Protein AF-A0A853JT50-F1 (afdb_monomer)

Mean predicted aligned error: 13.79 Å

Foldseek 3Di:
DDWAPLLVVLVVLCVVVPVPDLVSLLPDDPVNCVVSVLPDPLSVVSSVVCSVCSVVVNNVVSGRDYSDDDDDDPPDDPPDDDDDDDDDDDDDDDDDDDDD

Nearest PDB structures (foldseek):
  8j1i-assembly1_H  TM=7.706E-01  e=9.276E-01  Mus musculus
  3h8m-assembly2_B  TM=7.175E-01  e=6.508E-01  Homo sapiens
  7kja-assembly1_A  TM=7.217E-01  e=8.242E-01  Homo sapiens
  5zrz-assembly1_B  TM=7.531E-01  e=1.044E+00  Mus musculus
  6fxf-assembly1_A-2  TM=7.266E-01  e=1.246E+00  Mus musculus

pLDDT: mean 77.94, std 21.32, range [34.81, 96.81]

Sequence (100 aa):
MAKNTRGLRILTRLIDAGYGTEKAIAGMTLDDIIALEIVNKNDMATLNQLIKSVKANRVVTFLASEPDPERKDVSSQDTALEGDENNEATQTNPPNNPVC

Secondary structure (DSSP, 8-state):
----HHHHHHHHHHHHTT--SHHHHHT--HHHHHHTT--SHHHHHHHHHHHHHHHTT-HHHHHHS---S-----------------------PPP-----

Organism: NCBI:txid53442

Structure (mmCIF, N/CA/C/O backbone):
data_AF-A0A853JT50-F1
#
_entry.id   AF-A0A853JT50-F1
#
loop_
_atom_site.group_PDB
_atom_site.id
_atom_site.type_symbol
_atom_site.label_atom_id
_atom_site.label_alt_id
_atom_site.label_comp_id
_atom_site.label_asym_id
_atom_site.label_entity_id
_atom_site.label_seq_id
_atom_site.pdbx_PDB_ins_code
_atom_site.Cartn_x
_atom_site.Cartn_y
_atom_site.Cartn_z
_atom_site.occupancy
_atom_site.B_iso_or_equiv
_atom_site.auth_seq_id
_atom_site.auth_comp_id
_atom_site.auth_asym_id
_atom_site.auth_atom_id
_atom_site.pdbx_PDB_model_num
ATOM 1 N N . MET A 1 1 ? -8.500 12.013 -15.390 1.00 66.56 1 MET A N 1
ATOM 2 C CA . MET A 1 1 ? -7.804 12.190 -14.099 1.00 66.56 1 MET A CA 1
ATOM 3 C C . MET A 1 1 ? -6.594 11.280 -14.094 1.00 66.56 1 MET A C 1
ATOM 5 O O . MET A 1 1 ? -6.755 10.099 -14.396 1.00 66.56 1 MET A O 1
ATOM 9 N N . ALA A 1 2 ? -5.407 11.821 -13.838 1.00 71.75 2 ALA A N 1
ATOM 10 C CA . ALA A 1 2 ? -4.229 10.996 -13.613 1.00 71.75 2 ALA A CA 1
ATOM 11 C C . ALA A 1 2 ? -4.361 10.292 -12.253 1.00 71.75 2 ALA A C 1
ATOM 13 O O . ALA A 1 2 ? -4.999 10.815 -11.344 1.00 71.75 2 ALA A O 1
ATOM 14 N N . LYS A 1 3 ? -3.843 9.070 -12.147 1.00 83.06 3 LYS A N 1
ATOM 15 C CA . LYS A 1 3 ? -3.888 8.253 -10.928 1.00 83.06 3 LYS A CA 1
ATOM 16 C C . LYS A 1 3 ? -2.515 7.649 -10.690 1.00 83.06 3 LYS A C 1
ATOM 18 O O . LYS A 1 3 ? -1.852 7.262 -11.657 1.00 83.06 3 LYS A O 1
ATOM 23 N N . ASN A 1 4 ? -2.113 7.511 -9.432 1.00 90.88 4 ASN A N 1
ATOM 24 C CA . ASN A 1 4 ? -0.850 6.885 -9.060 1.00 90.88 4 ASN A CA 1
ATOM 25 C C . ASN A 1 4 ? -0.908 5.369 -9.314 1.00 90.88 4 ASN A C 1
ATOM 27 O O . ASN A 1 4 ? -1.205 4.572 -8.423 1.00 90.88 4 ASN A O 1
ATOM 31 N N . THR A 1 5 ? -0.654 4.946 -10.553 1.00 92.38 5 THR A N 1
ATOM 32 C CA . THR A 1 5 ? -0.762 3.536 -10.966 1.00 92.38 5 THR A CA 1
ATOM 33 C C . THR A 1 5 ? 0.205 2.623 -10.215 1.00 92.38 5 THR A C 1
ATOM 35 O O . THR A 1 5 ? -0.149 1.482 -9.913 1.00 92.38 5 THR A O 1
ATOM 38 N N . ARG A 1 6 ? 1.402 3.115 -9.870 1.00 91.94 6 ARG A N 1
ATOM 39 C CA . ARG A 1 6 ? 2.387 2.367 -9.077 1.00 91.94 6 ARG A CA 1
ATOM 40 C C . ARG A 1 6 ? 1.935 2.231 -7.624 1.00 91.94 6 ARG A C 1
ATOM 42 O O . ARG A 1 6 ? 1.923 1.119 -7.109 1.00 91.94 6 ARG A O 1
ATOM 49 N N . GLY A 1 7 ? 1.500 3.328 -7.003 1.00 93.88 7 GLY A N 1
ATOM 50 C CA . GLY A 1 7 ? 0.946 3.325 -5.648 1.00 93.88 7 GLY A CA 1
ATOM 51 C C . GLY A 1 7 ? -0.253 2.387 -5.517 1.00 93.88 7 GLY A C 1
ATOM 52 O O . GLY A 1 7 ? -0.310 1.602 -4.576 1.00 93.88 7 GLY A O 1
ATOM 53 N N . LEU A 1 8 ? -1.149 2.384 -6.510 1.00 94.1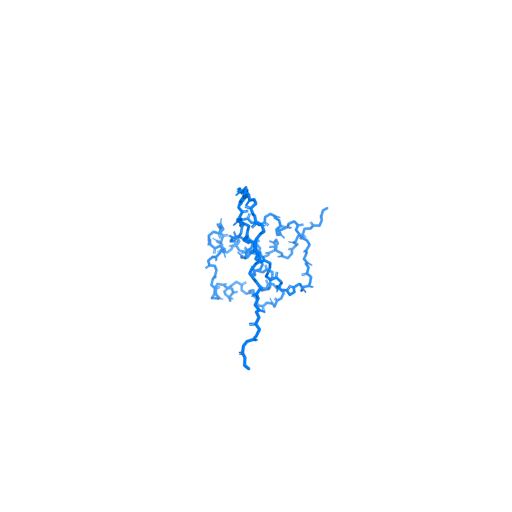9 8 LEU A N 1
ATOM 54 C CA . LEU A 1 8 ? -2.271 1.444 -6.577 1.00 94.19 8 LEU A CA 1
ATOM 55 C C . LEU A 1 8 ? -1.802 -0.011 -6.669 1.00 94.19 8 LEU A C 1
ATOM 57 O O . LEU A 1 8 ? -2.309 -0.850 -5.936 1.00 94.19 8 LEU A O 1
ATOM 61 N N . ARG A 1 9 ? -0.815 -0.319 -7.521 1.00 94.19 9 ARG A N 1
ATOM 62 C CA . ARG A 1 9 ? -0.288 -1.687 -7.655 1.00 94.19 9 ARG A CA 1
ATOM 63 C C . ARG A 1 9 ? 0.338 -2.190 -6.350 1.00 94.19 9 ARG A C 1
ATOM 65 O O . ARG A 1 9 ? 0.134 -3.347 -5.995 1.00 94.19 9 ARG A O 1
ATOM 72 N N . ILE A 1 10 ? 1.085 -1.337 -5.647 1.00 94.88 10 ILE A N 1
ATOM 73 C CA . ILE A 1 10 ? 1.659 -1.674 -4.337 1.00 94.88 10 ILE A CA 1
ATOM 74 C C . ILE A 1 10 ? 0.541 -1.899 -3.319 1.00 94.88 10 ILE A C 1
ATOM 76 O O . ILE A 1 10 ? 0.540 -2.9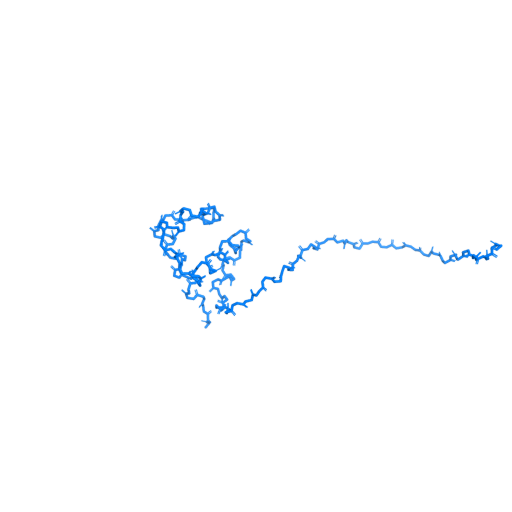23 -2.648 1.00 94.88 10 ILE A O 1
ATOM 80 N N . LEU A 1 11 ? -0.441 -0.995 -3.250 1.00 95.56 11 LEU A N 1
ATOM 81 C CA . LEU A 1 11 ? -1.572 -1.132 -2.336 1.00 95.56 11 LEU A CA 1
ATOM 82 C C . LEU A 1 11 ? -2.360 -2.428 -2.580 1.00 95.56 11 LEU A C 1
ATOM 84 O O . LEU A 1 11 ? -2.677 -3.123 -1.622 1.00 95.56 11 LEU A O 1
ATOM 88 N N . THR A 1 12 ? -2.624 -2.795 -3.838 1.00 95.06 12 THR A N 1
ATOM 89 C CA . THR A 1 12 ? -3.276 -4.072 -4.171 1.00 95.06 12 THR A CA 1
ATOM 90 C C . THR A 1 12 ? -2.475 -5.262 -3.648 1.00 95.06 12 THR A C 1
ATOM 92 O O . THR A 1 12 ? -3.041 -6.114 -2.976 1.00 95.06 12 THR A O 1
ATOM 95 N N . ARG A 1 13 ? -1.152 -5.286 -3.861 1.00 94.62 13 ARG A N 1
ATOM 96 C CA . ARG A 1 13 ? -0.292 -6.363 -3.341 1.00 94.62 13 ARG A CA 1
ATOM 97 C C . ARG A 1 13 ? -0.324 -6.467 -1.818 1.00 94.62 13 ARG A C 1
ATOM 99 O O . ARG A 1 13 ? -0.327 -7.570 -1.289 1.00 94.62 13 ARG A O 1
ATOM 106 N N . LEU A 1 14 ? -0.343 -5.331 -1.121 1.00 95.00 14 LEU A N 1
ATOM 107 C CA . LEU A 1 14 ? -0.461 -5.304 0.337 1.00 95.00 14 LEU A CA 1
ATOM 108 C C . LEU A 1 14 ? -1.789 -5.921 0.792 1.00 95.00 14 LEU A C 1
ATOM 110 O O . LEU A 1 14 ? -1.799 -6.744 1.704 1.00 95.00 14 LEU A O 1
ATOM 114 N N . ILE A 1 15 ? -2.894 -5.580 0.128 1.00 95.25 15 ILE A N 1
ATOM 115 C CA . ILE A 1 15 ? -4.212 -6.155 0.424 1.00 95.25 15 ILE A CA 1
ATOM 116 C C . ILE A 1 15 ? -4.208 -7.671 0.186 1.00 95.25 15 ILE A C 1
ATOM 118 O O . ILE A 1 15 ? -4.642 -8.414 1.065 1.00 95.25 15 ILE A O 1
ATOM 122 N N . ASP A 1 16 ? -3.657 -8.129 -0.941 1.00 94.38 16 ASP A N 1
ATOM 123 C CA . ASP A 1 16 ? -3.553 -9.558 -1.277 1.00 94.38 16 ASP A CA 1
ATOM 124 C C . ASP A 1 16 ? -2.698 -10.337 -0.260 1.00 94.38 16 ASP A C 1
ATOM 126 O O . ASP A 1 16 ? -2.952 -11.510 0.005 1.00 94.38 16 ASP A O 1
ATOM 130 N N . ALA A 1 17 ? -1.712 -9.675 0.351 1.00 94.38 17 ALA A N 1
ATOM 131 C CA . ALA A 1 17 ? -0.870 -10.234 1.404 1.00 94.38 17 ALA A CA 1
ATOM 132 C C . ALA A 1 17 ? -1.475 -10.151 2.821 1.00 94.38 17 ALA A C 1
ATOM 134 O O . ALA A 1 17 ? -0.850 -10.602 3.779 1.00 94.38 17 ALA A O 1
ATOM 135 N N . GLY A 1 18 ? -2.675 -9.583 2.978 1.00 94.81 18 GLY A N 1
ATOM 136 C CA . GLY A 1 18 ? -3.383 -9.512 4.261 1.00 94.81 18 GLY A CA 1
ATOM 137 C C . GLY A 1 18 ? -3.256 -8.184 5.018 1.00 94.81 18 GLY A C 1
ATOM 138 O O . GLY A 1 18 ? -3.781 -8.066 6.129 1.00 94.81 18 GLY A O 1
ATOM 139 N N . TYR A 1 19 ? -2.642 -7.149 4.437 1.00 96.44 19 TYR A N 1
ATOM 140 C CA . TYR A 1 19 ? -2.594 -5.799 5.017 1.00 96.44 19 TYR A CA 1
ATOM 141 C C . TYR A 1 19 ? -3.908 -5.043 4.765 1.00 96.44 19 TYR A C 1
ATOM 143 O O . TYR A 1 19 ? -3.967 -4.073 4.011 1.00 96.44 19 TYR A O 1
ATOM 151 N N . GLY A 1 20 ? -4.987 -5.491 5.407 1.00 94.88 20 GLY A N 1
ATOM 152 C CA . GLY A 1 20 ? -6.337 -4.944 5.211 1.00 94.88 20 GLY A CA 1
ATOM 153 C C . GLY A 1 20 ? -6.668 -3.672 6.002 1.00 94.88 20 GLY A C 1
ATOM 154 O O . GLY A 1 20 ? -7.809 -3.226 5.965 1.00 94.88 20 GLY A O 1
ATOM 155 N N . THR A 1 21 ? -5.721 -3.103 6.756 1.00 96.31 21 THR A N 1
ATOM 156 C CA . THR A 1 21 ? -5.963 -1.919 7.606 1.00 96.31 21 THR A CA 1
ATOM 157 C C . THR A 1 21 ? -4.826 -0.911 7.500 1.00 96.31 21 THR A C 1
ATOM 159 O O . THR A 1 21 ? -3.665 -1.299 7.334 1.00 96.31 21 THR A O 1
ATOM 162 N N . GLU A 1 22 ? -5.125 0.379 7.688 1.00 95.06 22 GLU A N 1
ATOM 163 C CA . GLU A 1 22 ? -4.096 1.426 7.737 1.00 95.06 22 GLU A CA 1
ATOM 164 C C . GLU A 1 22 ? -3.038 1.132 8.803 1.00 95.06 22 GLU A C 1
ATOM 166 O O . GLU A 1 22 ? -1.849 1.350 8.584 1.00 95.06 22 GLU A O 1
ATOM 171 N N . LYS A 1 23 ? -3.457 0.579 9.947 1.00 95.75 23 LYS A N 1
ATOM 172 C CA . LYS A 1 23 ? -2.552 0.212 11.040 1.00 95.75 23 LYS A CA 1
ATOM 173 C C . LYS A 1 23 ? -1.527 -0.840 10.612 1.00 95.75 23 LYS A C 1
ATOM 175 O O . LYS A 1 23 ? -0.355 -0.701 10.952 1.00 95.75 23 LYS A O 1
ATOM 180 N N . ALA A 1 24 ? -1.953 -1.864 9.872 1.00 96.06 24 ALA A N 1
ATOM 181 C CA . ALA A 1 24 ? -1.049 -2.897 9.371 1.00 96.06 24 ALA A CA 1
ATOM 182 C C . ALA A 1 24 ? -0.034 -2.305 8.382 1.00 96.06 24 ALA A C 1
ATOM 184 O O . ALA A 1 24 ? 1.160 -2.565 8.497 1.00 96.06 24 ALA A O 1
ATOM 185 N N . ILE A 1 25 ? -0.488 -1.449 7.459 1.00 96.12 25 ILE A N 1
ATOM 186 C CA . ILE A 1 25 ? 0.391 -0.808 6.468 1.00 96.12 25 ILE A CA 1
ATOM 187 C C . ILE A 1 25 ? 1.381 0.153 7.150 1.00 96.12 25 ILE A C 1
ATOM 189 O O . ILE A 1 25 ? 2.568 0.162 6.834 1.00 96.12 25 ILE A O 1
ATOM 193 N N . ALA A 1 26 ? 0.925 0.941 8.127 1.00 96.44 26 ALA A N 1
ATOM 194 C CA . ALA A 1 26 ? 1.771 1.869 8.877 1.00 96.44 26 ALA A CA 1
ATOM 195 C C . ALA A 1 26 ? 2.852 1.170 9.724 1.00 96.44 26 ALA A C 1
ATOM 197 O O . ALA A 1 26 ? 3.878 1.791 10.029 1.00 96.44 26 ALA A O 1
ATOM 198 N N . GLY A 1 27 ? 2.595 -0.081 10.116 1.00 95.75 27 GLY A N 1
ATOM 199 C CA . GLY A 1 27 ? 3.462 -0.929 10.929 1.00 95.75 27 GLY A CA 1
ATOM 200 C C . GLY A 1 27 ? 4.337 -1.907 10.141 1.00 95.75 27 GLY A C 1
ATOM 201 O O . GLY A 1 27 ? 4.903 -2.795 10.769 1.00 95.75 27 GLY A O 1
ATOM 202 N N . MET A 1 28 ? 4.451 -1.770 8.813 1.00 94.75 28 MET A N 1
ATOM 203 C CA . MET A 1 28 ? 5.325 -2.632 8.008 1.00 94.75 28 MET A CA 1
ATOM 204 C C . MET A 1 28 ? 6.779 -2.587 8.484 1.00 94.75 28 MET A C 1
ATOM 206 O O . MET A 1 28 ? 7.351 -1.515 8.716 1.00 94.75 28 MET A O 1
ATOM 210 N N . THR A 1 29 ? 7.381 -3.766 8.559 1.00 93.75 29 THR A N 1
ATOM 211 C CA . THR A 1 29 ? 8.793 -3.974 8.880 1.00 93.75 29 THR A CA 1
ATOM 212 C C . THR A 1 29 ? 9.624 -4.176 7.612 1.00 93.75 29 THR A C 1
ATOM 214 O O . THR A 1 29 ? 9.094 -4.355 6.517 1.00 93.75 29 THR A O 1
ATOM 217 N N . LEU A 1 30 ? 10.954 -4.148 7.735 1.00 93.94 30 LEU A N 1
ATOM 218 C CA . LEU A 1 30 ? 11.830 -4.478 6.609 1.00 93.94 30 LEU A CA 1
ATOM 219 C C . LEU A 1 30 ? 11.685 -5.950 6.188 1.00 93.94 30 LEU A C 1
ATOM 221 O O . LEU A 1 30 ? 11.727 -6.236 4.994 1.00 93.94 30 LEU A O 1
ATOM 225 N N . ASP A 1 31 ? 11.472 -6.859 7.141 1.00 93.81 31 ASP A N 1
ATOM 226 C CA . ASP A 1 31 ? 11.256 -8.281 6.855 1.00 93.81 31 ASP A CA 1
ATOM 227 C C . ASP A 1 31 ? 9.999 -8.491 6.001 1.00 93.81 31 ASP A C 1
ATOM 229 O O . ASP A 1 31 ? 10.033 -9.241 5.028 1.00 93.81 31 ASP A O 1
ATOM 233 N N . ASP A 1 32 ? 8.928 -7.743 6.283 1.00 93.06 32 ASP A N 1
ATOM 234 C CA . ASP A 1 32 ? 7.706 -7.749 5.471 1.00 93.06 32 ASP A CA 1
ATOM 235 C C . ASP A 1 32 ? 7.971 -7.296 4.030 1.00 93.06 32 ASP A C 1
ATOM 237 O O . ASP A 1 32 ? 7.500 -7.898 3.068 1.00 93.06 32 ASP A O 1
ATOM 241 N N . ILE A 1 33 ? 8.756 -6.230 3.858 1.00 92.56 33 ILE A N 1
ATOM 242 C CA . ILE A 1 33 ? 9.127 -5.702 2.538 1.00 92.56 33 ILE A CA 1
ATOM 243 C C . ILE A 1 33 ? 9.909 -6.744 1.732 1.00 92.56 33 ILE A C 1
ATOM 245 O O . ILE A 1 33 ? 9.662 -6.910 0.533 1.00 92.56 33 ILE A O 1
ATOM 249 N N . ILE A 1 34 ? 10.847 -7.430 2.391 1.00 92.50 34 ILE A N 1
ATOM 250 C CA . ILE A 1 34 ? 11.644 -8.503 1.793 1.00 92.50 34 ILE A CA 1
ATOM 251 C C . ILE A 1 34 ? 10.730 -9.671 1.403 1.00 92.50 34 ILE A C 1
ATOM 253 O O . ILE A 1 34 ? 10.818 -10.148 0.272 1.00 92.50 34 ILE A O 1
ATOM 257 N N . ALA A 1 35 ? 9.820 -10.086 2.289 1.00 91.50 35 ALA A N 1
ATOM 258 C CA . ALA A 1 35 ? 8.878 -11.180 2.045 1.00 91.50 35 ALA A CA 1
ATOM 259 C C . ALA A 1 35 ? 7.905 -10.892 0.886 1.00 91.50 35 ALA A C 1
ATOM 261 O O . ALA A 1 35 ? 7.511 -11.808 0.168 1.00 91.50 35 ALA A O 1
ATOM 262 N N . LEU A 1 36 ? 7.547 -9.623 0.673 1.00 91.12 36 LEU A N 1
ATOM 263 C CA . LEU A 1 36 ? 6.683 -9.170 -0.424 1.00 91.12 36 LEU A CA 1
ATOM 264 C C . LEU A 1 36 ? 7.434 -8.887 -1.735 1.00 91.12 36 LEU A C 1
ATOM 266 O O . LEU A 1 36 ? 6.835 -8.388 -2.695 1.00 91.12 36 LEU A O 1
ATOM 270 N N . GLU A 1 37 ? 8.740 -9.162 -1.772 1.00 91.31 37 GLU A N 1
ATOM 271 C CA . GLU A 1 37 ? 9.616 -8.964 -2.931 1.00 91.31 37 GLU A CA 1
ATOM 272 C C . GLU A 1 37 ? 9.579 -7.528 -3.495 1.00 91.31 37 GLU A C 1
ATOM 274 O O . GLU A 1 37 ? 9.766 -7.291 -4.695 1.00 91.31 37 GLU A O 1
ATOM 279 N N . ILE A 1 38 ? 9.361 -6.523 -2.638 1.00 88.94 38 ILE A N 1
ATOM 280 C CA . ILE A 1 38 ? 9.370 -5.104 -3.032 1.00 88.94 38 ILE A CA 1
ATOM 281 C C . ILE A 1 38 ?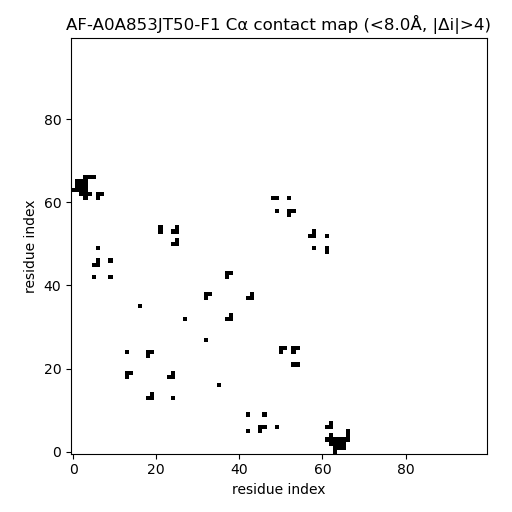 10.823 -4.606 -3.038 1.00 88.94 38 ILE A C 1
ATOM 283 O O . ILE A 1 38 ? 11.221 -3.755 -2.255 1.00 88.94 38 ILE A O 1
ATOM 287 N N . VAL A 1 39 ? 11.659 -5.167 -3.913 1.00 85.31 39 VAL A N 1
ATOM 288 C CA . VAL A 1 39 ? 13.120 -4.930 -3.904 1.00 85.31 39 VAL A CA 1
ATOM 289 C C . VAL A 1 39 ? 13.575 -3.790 -4.824 1.00 85.31 39 VAL A C 1
ATOM 291 O O . VAL A 1 39 ? 14.707 -3.316 -4.733 1.00 85.31 39 VAL A O 1
ATOM 294 N N . ASN A 1 40 ? 12.710 -3.316 -5.725 1.00 91.31 40 ASN A N 1
ATOM 295 C CA . ASN A 1 40 ? 13.050 -2.236 -6.652 1.00 91.31 40 ASN A CA 1
ATOM 296 C C . ASN A 1 40 ? 13.083 -0.878 -5.929 1.00 91.31 40 ASN A C 1
ATOM 298 O O . ASN A 1 40 ? 12.115 -0.508 -5.268 1.00 91.31 40 ASN A O 1
ATOM 302 N N . LYS A 1 41 ? 14.144 -0.081 -6.132 1.00 90.31 41 LYS A N 1
ATOM 303 C CA . LYS A 1 41 ? 14.304 1.263 -5.539 1.00 90.31 41 LYS A CA 1
ATOM 304 C C . LYS A 1 41 ? 13.077 2.167 -5.740 1.00 90.31 41 LYS A C 1
ATOM 306 O O . LYS A 1 41 ? 12.675 2.8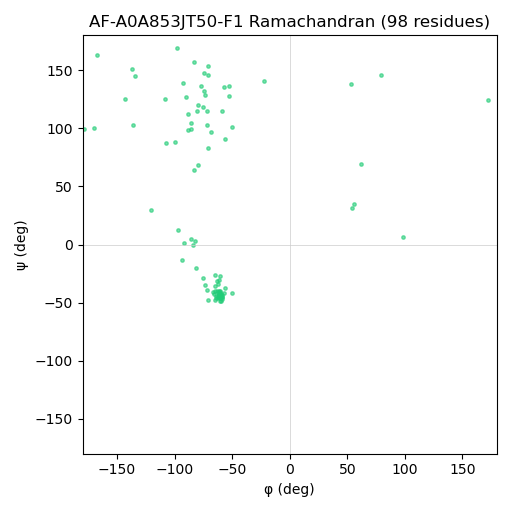67 -4.813 1.00 90.31 41 LYS A O 1
ATOM 311 N N . ASN A 1 42 ? 12.467 2.149 -6.924 1.00 90.56 42 ASN A N 1
ATOM 312 C CA . ASN A 1 42 ? 11.319 3.006 -7.235 1.00 90.56 42 ASN A CA 1
ATOM 313 C C . ASN A 1 42 ? 10.039 2.534 -6.528 1.00 90.56 42 ASN A C 1
ATOM 315 O O . ASN A 1 42 ? 9.224 3.357 -6.103 1.00 90.56 42 ASN A O 1
ATOM 319 N N . ASP A 1 43 ? 9.865 1.219 -6.374 1.00 91.81 43 ASP A N 1
ATOM 320 C CA . ASP A 1 43 ? 8.743 0.659 -5.615 1.00 91.81 43 ASP A CA 1
ATOM 321 C C . ASP A 1 43 ? 8.932 0.891 -4.118 1.00 91.81 43 ASP A C 1
ATOM 323 O O . ASP A 1 43 ? 7.991 1.304 -3.452 1.00 91.81 43 ASP A O 1
ATOM 327 N N . MET A 1 44 ? 10.161 0.764 -3.617 1.00 93.12 44 MET A N 1
ATOM 328 C CA . MET A 1 44 ? 10.523 1.103 -2.240 1.00 93.12 44 MET A CA 1
ATOM 329 C C . MET A 1 44 ? 10.237 2.565 -1.899 1.00 93.12 44 MET A C 1
ATOM 331 O O . MET A 1 44 ? 9.648 2.860 -0.858 1.00 93.12 44 MET A O 1
ATOM 335 N N . ALA A 1 45 ? 10.600 3.495 -2.786 1.00 93.00 45 ALA A N 1
ATOM 336 C CA . ALA A 1 45 ? 10.288 4.910 -2.606 1.00 93.00 45 ALA A CA 1
ATOM 337 C C . ALA A 1 45 ? 8.768 5.155 -2.560 1.00 93.00 45 ALA A C 1
ATOM 339 O O . ALA A 1 45 ? 8.278 5.870 -1.686 1.00 93.00 45 ALA A O 1
ATOM 340 N N . 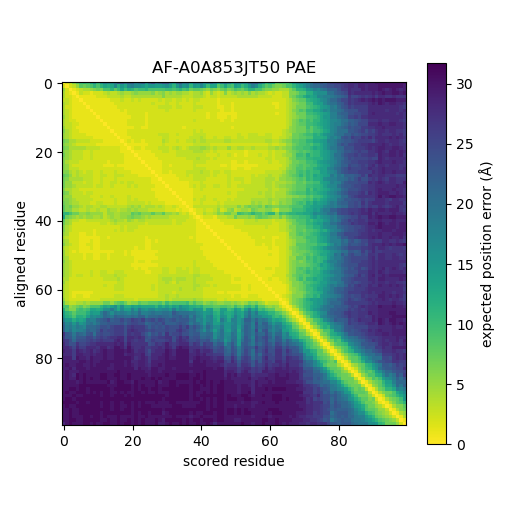THR A 1 46 ? 8.022 4.512 -3.462 1.00 94.12 46 THR A N 1
ATOM 341 C CA . THR A 1 46 ? 6.557 4.628 -3.533 1.00 94.12 46 THR A CA 1
ATOM 342 C C . THR A 1 46 ? 5.879 4.010 -2.309 1.00 94.12 46 THR A C 1
ATOM 344 O O . THR A 1 46 ? 4.953 4.602 -1.760 1.00 94.12 46 THR A O 1
ATOM 347 N N . LEU A 1 47 ? 6.358 2.855 -1.839 1.00 95.00 47 LEU A N 1
ATOM 348 C CA . LEU A 1 47 ? 5.884 2.201 -0.623 1.00 95.00 47 LEU A CA 1
ATOM 349 C C . LEU A 1 47 ? 6.123 3.088 0.600 1.00 95.00 47 LEU A C 1
ATOM 351 O O . LEU A 1 47 ? 5.218 3.282 1.404 1.00 95.00 47 LEU A O 1
ATOM 355 N N . ASN A 1 48 ? 7.310 3.683 0.722 1.00 94.50 48 ASN A N 1
ATOM 356 C CA . ASN A 1 48 ? 7.607 4.595 1.823 1.00 94.50 48 ASN A CA 1
ATOM 357 C C . ASN A 1 48 ? 6.678 5.822 1.812 1.00 94.50 48 ASN A C 1
ATOM 359 O O . ASN A 1 48 ? 6.158 6.223 2.853 1.00 94.50 48 ASN A O 1
ATOM 363 N N . GLN A 1 49 ? 6.418 6.404 0.637 1.00 94.94 49 GLN A N 1
ATOM 364 C CA . GLN A 1 49 ? 5.442 7.490 0.504 1.00 94.94 49 GLN A CA 1
ATOM 365 C C . GLN A 1 49 ? 4.019 7.043 0.863 1.00 94.94 49 GLN A C 1
ATOM 367 O O . GLN A 1 49 ? 3.317 7.785 1.551 1.00 94.94 49 GLN A O 1
ATOM 372 N N . LEU A 1 50 ? 3.610 5.835 0.463 1.00 95.50 50 LEU A N 1
ATOM 373 C CA . LEU A 1 50 ? 2.326 5.255 0.856 1.00 95.50 50 LEU A CA 1
ATOM 374 C C . LEU A 1 50 ? 2.239 5.115 2.383 1.00 95.50 50 LEU A C 1
ATOM 376 O O . LEU A 1 50 ? 1.281 5.599 2.974 1.00 95.50 50 LEU A O 1
ATOM 380 N N . ILE A 1 51 ? 3.258 4.552 3.037 1.00 95.81 51 ILE A N 1
ATOM 381 C CA . ILE A 1 51 ? 3.313 4.403 4.502 1.00 95.81 51 ILE A CA 1
ATOM 382 C C . ILE A 1 51 ? 3.223 5.770 5.198 1.00 95.81 51 ILE A C 1
ATOM 384 O O . ILE A 1 51 ? 2.456 5.929 6.151 1.00 95.81 51 ILE A O 1
ATOM 388 N N . LYS A 1 52 ? 3.963 6.781 4.718 1.00 95.88 52 LYS A N 1
ATOM 389 C CA . LYS A 1 52 ? 3.876 8.161 5.234 1.00 95.88 52 LYS A CA 1
ATOM 390 C C . LYS A 1 52 ? 2.466 8.741 5.060 1.00 95.88 52 LYS A C 1
ATOM 392 O O . LYS A 1 52 ? 1.932 9.347 5.984 1.00 95.88 52 LYS A O 1
ATOM 397 N N . SER A 1 53 ? 1.851 8.532 3.899 1.00 95.75 53 SER A N 1
ATOM 398 C CA . SER A 1 53 ? 0.499 9.002 3.588 1.00 95.75 53 SER A CA 1
ATOM 399 C C . SER A 1 53 ? -0.574 8.338 4.458 1.00 95.75 53 SER A C 1
ATOM 401 O O . SER A 1 53 ? -1.477 9.021 4.944 1.00 95.75 53 SER A O 1
ATOM 403 N N . VAL A 1 54 ? -0.439 7.034 4.719 1.00 96.81 54 VAL A N 1
ATOM 404 C CA . VAL A 1 54 ? -1.291 6.278 5.646 1.00 96.81 54 VAL A CA 1
ATOM 405 C C . VAL A 1 54 ? -1.190 6.861 7.055 1.00 96.81 54 VAL A C 1
ATOM 407 O O . VAL A 1 54 ? -2.212 7.185 7.650 1.00 96.81 54 VAL A O 1
ATOM 410 N N . LYS A 1 55 ? 0.031 7.099 7.556 1.00 95.75 55 LYS A N 1
ATOM 411 C CA . LYS A 1 55 ? 0.255 7.732 8.871 1.00 95.75 55 LYS A CA 1
ATOM 412 C C . LYS A 1 55 ? -0.330 9.146 8.968 1.00 95.75 55 LYS A C 1
ATOM 414 O O . LYS A 1 55 ? -0.687 9.579 10.057 1.00 95.75 55 LYS A O 1
ATOM 419 N N . ALA A 1 56 ? -0.441 9.850 7.843 1.00 96.38 56 ALA A N 1
ATOM 420 C CA . ALA A 1 56 ? -1.017 11.188 7.757 1.00 96.38 56 ALA A CA 1
ATOM 421 C C . ALA A 1 56 ? -2.531 11.206 7.455 1.00 96.38 56 ALA A C 1
ATOM 423 O O . ALA A 1 56 ? -3.091 12.291 7.312 1.00 96.38 56 ALA A O 1
ATOM 424 N N . ASN A 1 57 ? -3.194 10.049 7.318 1.00 96.00 57 ASN A N 1
ATOM 425 C CA . ASN A 1 57 ? -4.595 9.934 6.880 1.00 96.00 57 ASN A CA 1
ATOM 426 C C . ASN A 1 57 ? -4.875 10.602 5.513 1.00 96.00 57 ASN A C 1
ATOM 428 O O . ASN A 1 57 ? -5.948 11.160 5.285 1.00 96.00 57 ASN A O 1
ATOM 432 N N . ARG A 1 58 ? -3.908 10.565 4.582 1.00 95.88 58 ARG A N 1
ATOM 433 C CA . ARG A 1 58 ? -3.989 11.217 3.254 1.00 95.88 58 ARG A CA 1
ATOM 434 C C . ARG A 1 58 ? -3.852 10.243 2.078 1.00 95.88 58 ARG A C 1
ATOM 436 O O . ARG A 1 58 ? -3.380 10.628 1.006 1.00 95.88 58 ARG A O 1
ATOM 443 N N . VAL A 1 59 ? -4.272 8.988 2.251 1.00 93.75 59 VAL A N 1
ATOM 444 C CA . VAL A 1 59 ? -4.098 7.920 1.244 1.00 93.75 59 VAL A CA 1
ATOM 445 C C . VAL A 1 59 ? -4.781 8.266 -0.078 1.00 93.75 59 VAL A C 1
ATOM 447 O O . VAL A 1 59 ? -4.183 8.116 -1.139 1.00 93.75 59 VAL A O 1
ATOM 450 N N . VAL A 1 60 ? -6.001 8.810 -0.029 1.00 93.06 60 VAL A N 1
ATOM 451 C CA . VAL A 1 60 ? -6.735 9.225 -1.237 1.00 93.06 60 VAL A CA 1
ATOM 452 C C . VAL A 1 60 ? -5.966 10.300 -2.004 1.00 93.06 60 VAL A C 1
ATOM 454 O O . VAL A 1 60 ? -5.821 10.192 -3.219 1.00 93.06 60 VAL A O 1
ATOM 457 N N . THR A 1 61 ? -5.406 11.293 -1.305 1.00 93.69 61 THR A N 1
ATOM 458 C CA . THR A 1 61 ? -4.558 12.324 -1.917 1.00 93.69 61 THR A CA 1
ATOM 459 C C . THR A 1 61 ? -3.332 11.700 -2.578 1.00 93.69 61 THR A C 1
ATOM 461 O O . THR A 1 61 ? -3.045 12.006 -3.727 1.00 93.69 61 THR A O 1
ATOM 464 N N . PHE A 1 62 ? -2.643 10.775 -1.904 1.00 93.19 62 PHE A N 1
ATOM 465 C CA . PHE A 1 62 ? -1.487 10.074 -2.473 1.00 93.19 62 PHE A CA 1
ATOM 466 C C . PHE A 1 62 ? -1.829 9.271 -3.740 1.00 93.19 62 PHE A C 1
ATOM 468 O O . PHE A 1 62 ? -1.057 9.277 -4.700 1.00 93.19 62 PHE A O 1
ATOM 475 N N . LEU A 1 63 ? -2.981 8.593 -3.759 1.00 93.62 63 LEU A N 1
ATOM 476 C CA . LEU A 1 63 ? -3.420 7.788 -4.903 1.00 93.62 63 LEU A CA 1
ATOM 477 C C . LEU A 1 63 ? -3.929 8.640 -6.075 1.00 93.62 63 LEU A C 1
ATOM 479 O O . LEU A 1 63 ? -3.828 8.214 -7.229 1.00 93.62 63 LEU A O 1
ATOM 483 N N . ALA A 1 64 ? -4.473 9.823 -5.787 1.00 91.31 64 ALA A N 1
ATOM 484 C CA . ALA A 1 64 ? -4.927 10.787 -6.787 1.00 91.31 64 ALA A CA 1
ATOM 485 C C . ALA A 1 64 ? -3.783 11.637 -7.372 1.00 91.31 64 ALA A C 1
ATOM 487 O O . ALA A 1 64 ? -3.940 12.192 -8.457 1.00 91.31 64 ALA A O 1
ATOM 488 N N . SER A 1 65 ? -2.645 11.735 -6.680 1.00 85.38 65 SER A N 1
ATOM 489 C CA . SER A 1 65 ? -1.459 12.448 -7.161 1.00 85.38 65 SER A CA 1
ATOM 490 C C . SER A 1 65 ? -0.755 11.715 -8.305 1.00 85.38 65 SER A C 1
ATOM 492 O O . SER A 1 65 ? -0.804 10.489 -8.422 1.00 85.38 65 SER A O 1
ATOM 494 N N . GLU A 1 66 ? -0.045 12.466 -9.144 1.00 75.38 66 GLU A N 1
ATOM 495 C CA . GLU A 1 6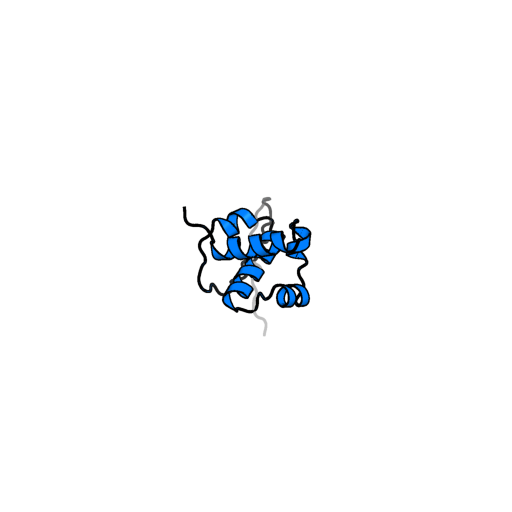6 ? 0.850 11.880 -10.140 1.00 75.38 66 GLU A CA 1
ATOM 496 C C . GLU A 1 66 ? 2.131 11.333 -9.487 1.00 75.38 66 GLU A C 1
ATOM 498 O O . GLU A 1 66 ? 2.593 11.875 -8.477 1.00 75.38 66 GLU A O 1
ATOM 503 N N . PRO A 1 67 ? 2.716 10.252 -10.036 1.00 63.78 67 PRO A N 1
ATOM 504 C CA . PRO A 1 67 ? 4.005 9.748 -9.585 1.00 63.78 67 PRO A CA 1
ATOM 505 C C . PRO A 1 67 ? 5.104 10.750 -9.964 1.00 63.78 67 PRO A C 1
ATOM 507 O O . PRO A 1 67 ? 5.586 10.756 -11.093 1.00 63.78 67 PRO A O 1
ATOM 510 N N . ASP A 1 68 ? 5.479 11.613 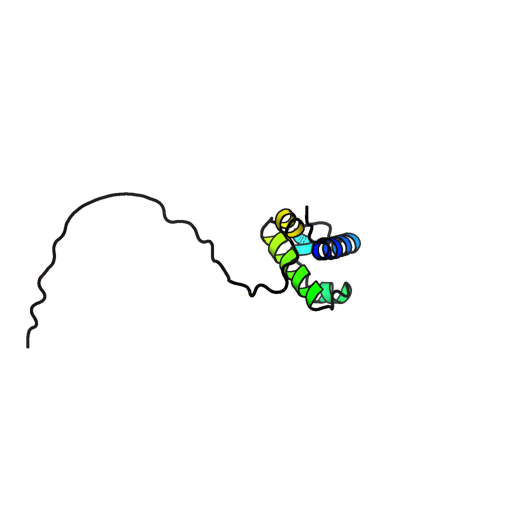-9.023 1.00 62.88 68 ASP A N 1
ATOM 511 C CA . ASP A 1 68 ? 6.562 12.583 -9.192 1.00 62.88 68 ASP A CA 1
ATOM 512 C C . ASP A 1 68 ? 7.925 11.858 -9.099 1.00 62.88 68 ASP A C 1
ATOM 514 O O . ASP A 1 68 ? 8.217 11.228 -8.071 1.00 62.88 68 ASP A O 1
ATOM 518 N N . PRO A 1 69 ? 8.754 11.868 -10.160 1.00 54.34 69 PRO A N 1
ATOM 519 C CA . PRO A 1 69 ? 10.097 11.313 -10.104 1.00 54.34 69 PRO A CA 1
ATOM 520 C C . PRO A 1 69 ? 10.995 12.225 -9.252 1.00 54.34 69 PRO A C 1
ATOM 522 O O . PRO A 1 69 ? 11.480 13.250 -9.711 1.00 54.34 69 PRO A O 1
ATOM 525 N N . GLU A 1 70 ? 11.249 11.804 -8.011 1.00 53.62 70 GLU A N 1
ATOM 526 C CA . GLU A 1 70 ? 12.278 12.357 -7.115 1.00 53.62 70 GLU A CA 1
ATOM 527 C C . GLU A 1 70 ? 12.118 13.838 -6.715 1.00 53.62 70 GLU A C 1
ATOM 529 O O . GLU A 1 70 ? 12.992 14.669 -6.967 1.00 53.62 70 GLU A O 1
ATOM 534 N N . ARG A 1 71 ? 11.107 14.163 -5.897 1.00 54.47 71 ARG A N 1
ATOM 535 C CA . ARG A 1 71 ? 11.277 15.287 -4.957 1.00 54.47 71 ARG A CA 1
ATOM 536 C C . ARG A 1 71 ? 12.060 14.836 -3.734 1.00 54.47 71 ARG A C 1
ATOM 538 O O . ARG A 1 71 ? 11.592 14.018 -2.942 1.00 54.47 71 ARG A O 1
ATOM 545 N N . LYS A 1 72 ? 13.258 15.405 -3.581 1.00 50.84 72 LYS A N 1
ATOM 546 C CA . LYS A 1 72 ? 13.982 15.453 -2.308 1.00 50.84 72 LYS A CA 1
ATOM 547 C C . LYS A 1 72 ? 13.045 16.042 -1.255 1.00 50.84 72 LYS A C 1
ATOM 549 O O . LYS A 1 72 ? 12.439 17.083 -1.484 1.00 50.84 72 LYS A O 1
ATOM 554 N N . ASP A 1 73 ? 12.918 15.329 -0.145 1.00 47.38 73 ASP A N 1
ATOM 555 C CA . ASP A 1 73 ? 12.171 15.710 1.051 1.00 47.38 73 ASP A CA 1
ATOM 556 C C . ASP A 1 73 ? 12.588 17.135 1.466 1.00 47.38 73 ASP A C 1
ATOM 558 O O . ASP A 1 73 ? 13.672 17.345 2.006 1.00 47.38 73 ASP A O 1
ATOM 562 N N . VAL A 1 74 ? 11.767 18.137 1.138 1.00 47.91 74 VAL A N 1
ATOM 563 C CA . VAL A 1 74 ? 11.745 19.381 1.903 1.00 47.91 74 VAL A CA 1
ATOM 564 C C . VAL A 1 74 ? 10.734 19.146 3.007 1.00 47.91 74 VAL A C 1
ATOM 566 O O . VAL A 1 74 ? 9.524 19.185 2.799 1.00 47.91 74 VAL A O 1
ATOM 569 N N . SER A 1 75 ? 11.267 18.800 4.173 1.00 54.72 75 SER A N 1
ATOM 570 C CA . SER A 1 75 ? 10.556 18.815 5.440 1.00 54.72 75 SER A CA 1
ATOM 571 C C . SER A 1 75 ? 9.998 20.223 5.668 1.00 54.72 75 SER A C 1
ATOM 573 O O . SER A 1 75 ? 10.682 21.105 6.182 1.00 54.72 75 SER A O 1
ATOM 575 N N . SER A 1 76 ? 8.767 20.465 5.221 1.00 51.50 76 SER A N 1
ATOM 576 C CA . SER A 1 76 ? 7.972 21.599 5.676 1.00 51.50 76 SER A CA 1
ATOM 577 C C . SER A 1 76 ? 7.269 21.161 6.951 1.00 51.50 76 SER A C 1
ATOM 579 O O . SER A 1 76 ? 6.283 20.427 6.926 1.00 51.50 76 SER A O 1
ATOM 581 N N . GLN A 1 77 ? 7.854 21.579 8.069 1.00 47.31 77 GLN A N 1
ATOM 582 C CA . GLN A 1 77 ? 7.201 21.636 9.364 1.00 47.31 77 GLN A CA 1
ATOM 583 C C . GLN A 1 77 ? 5.982 22.554 9.230 1.00 47.31 77 GLN A C 1
ATOM 585 O O . GLN A 1 77 ? 6.130 23.743 8.970 1.00 47.31 77 GLN A O 1
ATOM 590 N N . ASP A 1 78 ? 4.789 21.992 9.389 1.00 34.81 78 ASP A N 1
ATOM 591 C CA . ASP A 1 78 ? 3.577 22.751 9.677 1.00 34.81 78 ASP A CA 1
ATOM 592 C C . ASP A 1 78 ? 3.348 22.625 11.189 1.00 34.81 78 ASP A C 1
ATOM 594 O O . ASP A 1 78 ? 2.728 21.678 11.676 1.00 34.81 78 ASP A O 1
ATOM 598 N N . THR A 1 79 ? 3.943 23.535 11.956 1.00 38.59 79 THR A N 1
ATOM 599 C CA . THR A 1 79 ? 3.482 23.854 13.310 1.00 38.59 79 THR A CA 1
ATOM 600 C C . THR A 1 79 ? 2.840 25.228 13.239 1.00 38.59 79 THR A C 1
ATOM 602 O O . THR A 1 79 ? 3.501 26.244 13.427 1.00 38.59 79 THR A O 1
ATOM 605 N N . ALA A 1 80 ? 1.550 25.259 12.921 1.00 49.81 80 ALA A N 1
ATOM 606 C CA . ALA A 1 80 ? 0.714 26.428 13.134 1.00 49.81 80 ALA A CA 1
ATOM 607 C C . ALA A 1 80 ? 0.132 26.345 14.544 1.00 49.81 80 ALA A C 1
ATOM 609 O O . ALA A 1 80 ? -0.676 25.454 14.767 1.00 49.81 80 ALA A O 1
ATOM 610 N N . LEU A 1 81 ? 0.536 27.238 15.453 1.00 47.38 81 LEU A N 1
ATOM 611 C CA . LEU A 1 81 ? -0.278 27.796 16.546 1.00 47.38 81 LEU A CA 1
ATOM 612 C C . LEU A 1 81 ? 0.503 28.957 17.192 1.00 47.38 81 LEU A C 1
ATOM 614 O O . LEU A 1 81 ? 1.343 28.683 18.035 1.00 47.38 81 LEU A O 1
ATOM 618 N N . GLU A 1 82 ? 0.199 30.216 16.869 1.00 38.75 82 GLU A N 1
ATOM 619 C CA . GLU A 1 82 ? 0.191 31.303 17.865 1.00 38.75 82 GLU A CA 1
ATOM 620 C C . GLU A 1 82 ? -0.958 32.255 17.518 1.00 38.75 82 GLU A C 1
ATOM 622 O O . GLU A 1 82 ? -1.124 32.660 16.367 1.00 38.75 82 GLU A O 1
ATOM 627 N N . GLY A 1 83 ? -1.822 32.476 18.508 1.00 39.22 83 GLY A N 1
ATOM 628 C CA . GLY A 1 83 ? -3.044 33.255 18.397 1.00 39.22 83 GLY A CA 1
ATOM 629 C C . GLY A 1 83 ? -2.810 34.755 18.551 1.00 39.22 83 GLY A C 1
ATOM 630 O O . GLY A 1 83 ? -1.838 35.199 19.155 1.00 39.22 83 GLY A O 1
ATOM 631 N N . ASP A 1 84 ? -3.755 35.509 17.999 1.00 43.62 84 ASP A N 1
ATOM 632 C CA . ASP A 1 84 ? -4.038 36.904 18.325 1.00 43.62 84 ASP A CA 1
ATOM 633 C C . ASP A 1 84 ? -4.239 37.107 19.837 1.00 43.62 84 ASP A C 1
ATOM 635 O O . ASP A 1 84 ? -4.969 36.328 20.442 1.00 43.62 84 ASP A O 1
ATOM 639 N N . GLU A 1 85 ? -3.655 38.175 20.408 1.00 45.91 85 GLU A N 1
ATOM 640 C CA . GLU A 1 85 ? -4.319 39.138 21.317 1.00 45.91 85 GLU A CA 1
ATOM 641 C C . GLU A 1 85 ? -3.366 40.283 21.776 1.00 45.91 85 GLU A C 1
ATOM 643 O O . GLU A 1 85 ? -2.551 40.131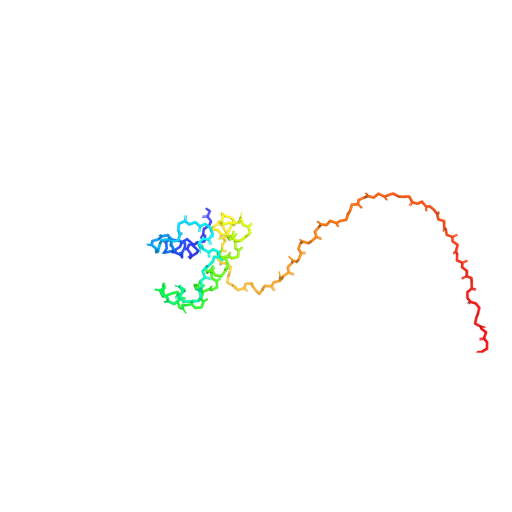 22.675 1.00 45.91 85 GLU A O 1
ATOM 648 N N . ASN A 1 86 ? -3.503 41.440 21.108 1.00 44.50 86 ASN A N 1
ATOM 649 C CA . ASN A 1 86 ? -3.699 42.817 21.619 1.00 44.50 86 ASN A CA 1
ATOM 650 C C . ASN A 1 86 ? -2.785 43.514 22.673 1.00 44.50 86 ASN A C 1
ATOM 652 O O . ASN A 1 86 ? -2.606 43.041 23.787 1.00 44.50 86 ASN A O 1
ATOM 656 N N . ASN A 1 87 ? -2.521 44.806 22.358 1.00 43.25 87 ASN A N 1
ATOM 657 C CA . ASN A 1 87 ? -2.296 45.988 23.237 1.00 43.25 87 ASN A CA 1
ATOM 658 C C . ASN A 1 87 ? -0.891 46.133 23.883 1.00 43.25 87 ASN A C 1
ATOM 660 O O . ASN A 1 87 ? -0.248 45.146 24.188 1.00 43.25 87 ASN A O 1
ATOM 664 N N . GLU A 1 88 ? -0.284 47.302 24.128 1.00 38.88 88 GLU A N 1
ATOM 665 C CA . GLU A 1 88 ? -0.551 48.737 23.947 1.00 38.88 88 GLU A CA 1
ATOM 666 C C . GLU A 1 88 ? 0.795 49.472 24.193 1.00 38.88 88 GLU A C 1
ATOM 668 O O . GLU A 1 88 ? 1.748 48.907 24.724 1.00 38.88 88 GLU A O 1
ATOM 673 N N . ALA A 1 89 ? 0.875 50.724 23.746 1.00 47.00 89 ALA A N 1
ATOM 674 C CA . ALA A 1 89 ? 1.957 51.705 23.855 1.00 47.00 89 ALA A CA 1
ATOM 675 C C . ALA A 1 89 ? 3.007 51.550 24.987 1.00 47.00 89 ALA A C 1
ATOM 677 O O . ALA A 1 89 ? 2.677 51.418 26.161 1.00 47.00 89 ALA A O 1
ATOM 678 N N . THR A 1 90 ? 4.282 51.821 24.676 1.00 41.41 90 THR A N 1
ATOM 679 C CA . THR A 1 90 ? 4.946 53.121 24.956 1.00 41.41 90 THR A CA 1
ATOM 680 C C . THR A 1 90 ? 6.446 53.020 24.655 1.00 41.41 90 THR A C 1
ATOM 682 O O . THR A 1 90 ? 7.169 52.190 25.195 1.00 41.41 90 THR A O 1
ATOM 685 N N . GLN A 1 91 ? 6.920 53.912 23.788 1.00 52.97 91 GLN A N 1
ATOM 686 C CA . GLN A 1 91 ? 8.326 54.133 23.471 1.00 52.97 91 GLN A CA 1
ATOM 687 C C . GLN A 1 91 ? 9.038 54.832 24.642 1.00 52.97 91 GLN A C 1
ATOM 689 O O . GLN A 1 91 ? 8.777 56.005 24.897 1.00 52.97 91 GLN A O 1
ATOM 694 N N . THR A 1 92 ? 9.998 54.172 25.290 1.00 40.53 92 THR A N 1
ATOM 695 C CA . THR A 1 92 ? 11.025 54.846 26.104 1.00 40.53 92 THR A CA 1
ATOM 696 C C . THR A 1 92 ? 12.400 54.229 25.830 1.00 40.53 92 THR A C 1
ATOM 698 O O . THR A 1 92 ? 12.736 53.140 26.281 1.00 40.53 92 THR A O 1
ATOM 701 N N . ASN A 1 93 ? 13.212 54.934 25.039 1.00 52.16 93 ASN A N 1
ATOM 702 C CA . ASN A 1 93 ? 14.643 54.653 24.909 1.00 52.16 93 ASN A CA 1
ATOM 703 C C . ASN A 1 93 ? 15.380 55.199 26.145 1.00 52.16 93 ASN A C 1
ATOM 705 O O . ASN A 1 93 ? 15.155 56.362 26.487 1.00 52.16 93 ASN A O 1
ATOM 709 N N . PRO A 1 94 ? 16.326 54.464 26.751 1.00 59.59 94 PRO A N 1
ATOM 710 C CA . PRO A 1 94 ? 17.394 55.073 27.533 1.00 59.59 94 PRO A CA 1
ATOM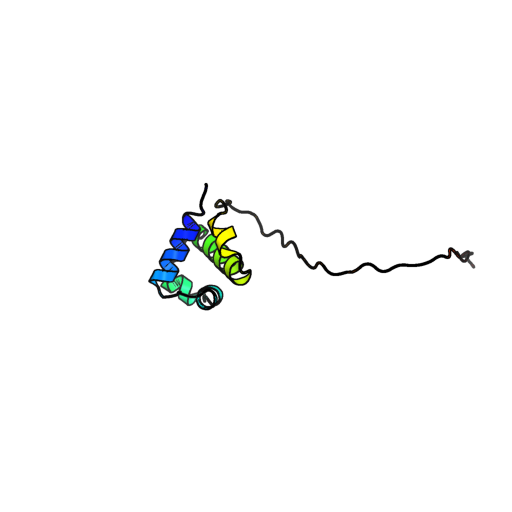 711 C C . PRO A 1 94 ? 18.650 55.314 26.662 1.00 59.59 94 PRO A C 1
ATOM 713 O O . PRO A 1 94 ? 19.010 54.460 25.849 1.00 59.59 94 PRO A O 1
ATOM 716 N N . PRO A 1 95 ? 19.340 56.463 26.809 1.00 56.22 95 PRO A N 1
ATOM 717 C CA . PRO A 1 95 ? 20.553 56.771 26.058 1.00 56.22 95 PRO A CA 1
ATOM 718 C C . PRO A 1 95 ? 21.756 56.053 26.681 1.00 56.22 95 PRO A C 1
ATOM 720 O O . PRO A 1 95 ? 22.099 56.296 27.837 1.00 56.22 95 PRO A O 1
ATOM 723 N N . ASN A 1 96 ? 22.421 55.186 25.918 1.00 58.06 96 ASN A N 1
ATOM 724 C CA . ASN A 1 96 ? 23.687 54.596 26.345 1.00 58.06 96 ASN A CA 1
ATOM 725 C C . ASN A 1 96 ? 24.836 55.541 25.965 1.00 58.06 96 ASN A C 1
ATOM 727 O O . ASN A 1 96 ? 25.193 55.656 24.793 1.00 58.06 96 ASN A O 1
ATOM 731 N N . ASN A 1 97 ? 25.381 56.244 26.956 1.00 56.38 97 ASN A N 1
ATOM 732 C CA . ASN A 1 97 ? 26.591 57.049 26.820 1.00 56.38 97 ASN A CA 1
ATOM 733 C C . ASN A 1 97 ? 27.799 56.147 27.154 1.00 56.38 97 ASN A C 1
ATOM 735 O O . ASN A 1 97 ? 27.785 55.534 28.224 1.00 56.38 97 ASN A O 1
ATOM 739 N N . PRO A 1 98 ? 28.832 56.026 26.302 1.00 64.31 98 PRO A N 1
ATOM 740 C CA . PRO A 1 98 ? 30.002 55.217 26.627 1.00 64.31 98 PRO A CA 1
ATOM 741 C C . PRO A 1 98 ? 30.866 55.921 27.686 1.00 64.31 98 PRO A C 1
ATOM 743 O O . PRO A 1 98 ? 31.215 57.092 27.536 1.00 64.31 98 PRO A O 1
ATOM 746 N N . VAL A 1 99 ? 31.207 55.202 28.758 1.00 54.34 99 VAL A N 1
ATOM 747 C CA . VAL A 1 99 ? 32.166 55.632 29.787 1.00 54.34 99 VAL A CA 1
ATOM 748 C C . VAL A 1 99 ? 33.453 54.816 29.644 1.00 54.34 99 VAL A C 1
ATOM 750 O O . VAL A 1 99 ? 33.399 53.590 29.720 1.00 54.34 99 VAL A O 1
ATOM 753 N N . CYS A 1 100 ? 34.555 55.569 29.517 1.00 47.72 100 CYS A N 1
ATOM 754 C CA . CYS A 1 100 ? 35.988 55.228 29.509 1.00 47.72 100 CYS A CA 1
ATOM 755 C C . CYS A 1 100 ? 36.549 54.515 28.272 1.00 47.72 100 CYS A C 1
ATOM 757 O O . CYS A 1 100 ? 36.335 53.296 28.113 1.00 47.72 100 CYS A O 1
#

Solvent-accessible surface area (backbone atoms only — not comparable to full-atom values): 6611 Å² total; per-residue (Å²): 132,70,55,16,62,66,53,48,52,52,51,51,51,39,43,78,72,64,42,82,42,64,68,51,51,57,63,64,50,72,67,55,40,59,76,68,66,56,77,50,71,69,55,41,54,44,50,52,51,49,33,54,25,43,72,67,76,36,48,68,60,58,40,51,33,70,82,72,87,79,78,77,86,74,86,74,83,83,81,87,86,86,80,91,82,87,88,79,91,80,96,77,86,81,86,86,76,91,80,134

Radius of gyration: 24.43 Å; Cα contacts (8 Å, |Δi|>4): 57; chains: 1; bounding box: 44×68×44 Å